Protein AF-A0A518J2B0-F1 (afdb_monomer_lite)

Structure (mmCIF, N/CA/C/O backbone):
data_AF-A0A518J2B0-F1
#
_entry.id   AF-A0A518J2B0-F1
#
loop_
_atom_site.group_PDB
_atom_site.id
_atom_site.type_symbol
_atom_site.label_atom_id
_atom_site.label_alt_id
_atom_site.label_comp_id
_atom_site.label_asym_id
_atom_site.label_entity_id
_atom_site.label_seq_id
_atom_site.pdbx_PDB_ins_code
_atom_site.Cartn_x
_atom_site.Cartn_y
_atom_site.Cartn_z
_atom_site.occupancy
_atom_site.B_iso_or_equiv
_atom_site.auth_seq_id
_atom_site.auth_comp_id
_atom_site.auth_asym_id
_atom_site.auth_atom_id
_atom_site.pdbx_PDB_model_num
ATOM 1 N N . MET A 1 1 ? 20.243 15.653 -19.670 1.00 47.44 1 MET A N 1
ATOM 2 C CA . MET A 1 1 ? 20.766 14.752 -20.719 1.00 47.44 1 MET A CA 1
ATOM 3 C C . MET A 1 1 ? 19.963 13.463 -20.631 1.00 47.44 1 MET A C 1
ATOM 5 O O . MET A 1 1 ? 19.943 12.880 -19.557 1.00 47.44 1 MET A O 1
ATOM 9 N N . LYS A 1 2 ? 19.195 13.078 -21.661 1.00 49.12 2 LYS A N 1
ATOM 10 C CA . LYS A 1 2 ? 18.491 11.784 -21.628 1.00 49.12 2 LYS A CA 1
ATOM 11 C C . LYS A 1 2 ? 19.549 10.689 -21.820 1.00 49.12 2 LYS A C 1
ATOM 13 O O . LYS A 1 2 ? 20.265 10.780 -22.820 1.00 49.12 2 LYS A O 1
ATOM 18 N N . PRO A 1 3 ? 19.703 9.724 -20.898 1.00 59.38 3 PRO A N 1
ATOM 19 C CA . PRO A 1 3 ? 20.620 8.614 -21.119 1.00 59.38 3 PRO A CA 1
ATOM 20 C C . PRO A 1 3 ? 20.181 7.879 -22.389 1.00 59.38 3 PRO A C 1
ATOM 22 O O . PRO A 1 3 ? 19.010 7.526 -22.537 1.00 59.38 3 PRO A O 1
ATOM 25 N N . GLN A 1 4 ? 21.094 7.738 -23.349 1.00 68.12 4 GLN A N 1
ATOM 26 C CA . GLN A 1 4 ? 20.822 6.963 -24.553 1.00 68.12 4 GLN A CA 1
ATOM 27 C C . GLN A 1 4 ? 20.892 5.476 -24.204 1.00 68.12 4 GLN A C 1
ATOM 29 O O . GLN A 1 4 ? 21.781 5.047 -23.472 1.00 68.12 4 GLN A O 1
ATOM 34 N N . MET A 1 5 ? 19.943 4.695 -24.719 1.00 70.00 5 MET A N 1
ATOM 35 C CA . MET A 1 5 ? 19.896 3.249 -24.512 1.00 70.00 5 MET A CA 1
ATOM 36 C C . MET A 1 5 ? 21.063 2.590 -25.261 1.00 70.00 5 MET A C 1
ATOM 38 O O . MET A 1 5 ? 20.993 2.433 -26.481 1.00 70.00 5 MET A O 1
ATOM 42 N N . THR A 1 6 ? 22.128 2.213 -24.551 1.00 77.69 6 THR A N 1
ATOM 43 C CA . THR A 1 6 ? 23.267 1.503 -25.153 1.00 77.69 6 THR A CA 1
ATOM 44 C C . THR A 1 6 ? 22.960 0.005 -25.329 1.00 77.69 6 THR A C 1
ATOM 46 O O . THR A 1 6 ? 22.040 -0.520 -24.684 1.00 77.69 6 THR A O 1
ATOM 49 N N . PRO A 1 7 ? 23.685 -0.718 -26.204 1.00 78.81 7 PRO A N 1
ATOM 50 C CA . PRO A 1 7 ? 23.527 -2.166 -26.367 1.00 78.81 7 PRO A CA 1
ATOM 51 C C . PRO A 1 7 ? 23.732 -2.958 -25.068 1.00 78.81 7 PRO A C 1
ATOM 53 O O . PRO A 1 7 ? 23.043 -3.950 -24.836 1.00 78.81 7 PRO A O 1
ATOM 56 N N . GLU A 1 8 ? 24.630 -2.501 -24.199 1.00 75.12 8 GLU A N 1
ATOM 57 C CA . GLU A 1 8 ? 24.938 -3.118 -22.906 1.00 75.12 8 GLU A CA 1
ATOM 58 C C . GLU A 1 8 ? 23.750 -2.989 -21.950 1.00 75.12 8 GLU A C 1
ATOM 60 O O . GLU A 1 8 ? 23.336 -3.977 -21.344 1.00 75.12 8 GLU A O 1
ATOM 65 N N . ILE A 1 9 ? 23.141 -1.798 -21.890 1.00 73.62 9 ILE A N 1
ATOM 66 C CA . ILE A 1 9 ? 21.917 -1.545 -21.121 1.00 73.62 9 ILE A CA 1
ATOM 67 C C . ILE A 1 9 ? 20.779 -2.438 -21.623 1.00 73.62 9 ILE A C 1
ATOM 69 O O . ILE A 1 9 ? 20.078 -3.061 -20.825 1.00 73.62 9 ILE A O 1
ATOM 73 N N . ARG A 1 10 ? 20.613 -2.541 -22.948 1.00 75.62 10 ARG A N 1
ATOM 74 C CA . ARG A 1 10 ? 19.590 -3.405 -23.549 1.00 75.62 10 ARG A CA 1
ATOM 75 C C . ARG A 1 10 ? 19.818 -4.874 -23.189 1.00 75.62 10 ARG A C 1
ATOM 77 O O . ARG A 1 10 ? 18.890 -5.534 -22.742 1.00 75.62 10 ARG A O 1
ATOM 84 N N . SER A 1 11 ? 21.053 -5.363 -23.310 1.00 77.62 11 SER A N 1
ATOM 85 C CA . SER A 1 11 ? 21.392 -6.745 -22.961 1.00 77.62 11 SER A CA 1
ATOM 86 C C . SER A 1 11 ? 21.177 -7.042 -21.477 1.00 77.62 11 SER A C 1
ATOM 88 O O . SER A 1 11 ? 20.717 -8.130 -21.136 1.00 77.62 11 SER A O 1
ATOM 90 N N . ALA A 1 12 ? 21.494 -6.093 -20.593 1.00 74.12 12 ALA A N 1
ATOM 91 C CA . ALA A 1 12 ? 21.275 -6.246 -19.161 1.00 74.12 12 ALA A CA 1
ATOM 92 C C . ALA A 1 12 ? 19.776 -6.330 -18.837 1.00 74.12 12 ALA A C 1
ATOM 94 O O . ALA A 1 12 ? 19.358 -7.234 -18.121 1.00 74.12 12 ALA A O 1
ATOM 95 N N . LEU A 1 13 ? 18.952 -5.467 -19.437 1.00 72.69 13 LEU A N 1
ATOM 96 C CA . LEU A 1 13 ? 17.498 -5.557 -19.305 1.00 72.69 13 LEU A CA 1
ATOM 97 C C . LEU A 1 13 ? 16.972 -6.899 -19.841 1.00 72.69 13 LEU A C 1
ATOM 99 O O . LEU A 1 13 ? 16.198 -7.566 -19.163 1.00 72.69 13 LEU A O 1
ATOM 103 N N . ASP A 1 14 ? 17.404 -7.351 -21.019 1.00 73.31 14 ASP A N 1
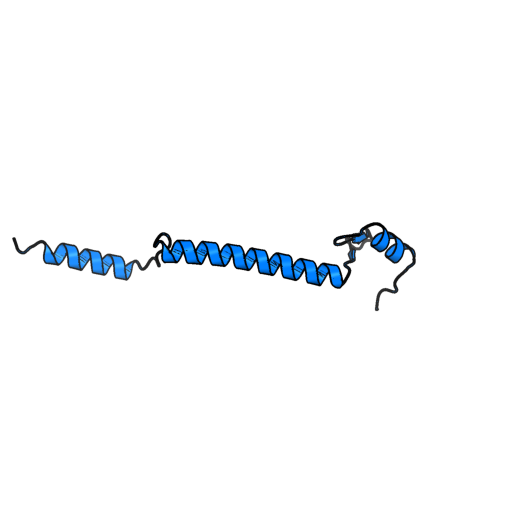ATOM 104 C CA . ASP A 1 14 ? 16.930 -8.614 -21.611 1.00 73.31 14 ASP A CA 1
ATOM 105 C C . ASP A 1 14 ? 17.286 -9.850 -20.767 1.00 73.31 14 ASP A C 1
ATOM 107 O O . ASP A 1 14 ? 16.505 -10.798 -20.698 1.00 73.31 14 ASP A O 1
ATOM 111 N N . LYS A 1 15 ? 18.435 -9.834 -20.079 1.00 74.69 15 LYS A N 1
ATOM 112 C CA . LYS A 1 15 ? 18.877 -10.917 -19.180 1.00 74.69 15 LYS A CA 1
ATOM 113 C C . LYS A 1 15 ? 18.189 -10.905 -17.814 1.00 74.69 15 LYS A C 1
ATOM 115 O O . LYS A 1 15 ? 18.200 -11.927 -17.130 1.00 74.69 15 LYS A O 1
ATOM 120 N N . HIS A 1 16 ? 17.602 -9.778 -17.419 1.00 67.06 16 HIS A N 1
ATOM 121 C CA . HIS A 1 16 ? 16.897 -9.609 -16.152 1.00 67.06 16 HIS A CA 1
ATOM 122 C C . HIS A 1 16 ? 15.402 -9.388 -16.426 1.00 67.06 16 HIS A C 1
ATOM 124 O O . HIS A 1 16 ? 14.957 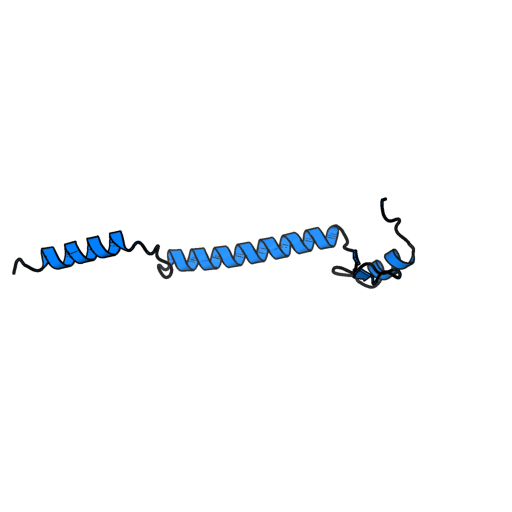-8.253 -16.582 1.00 67.06 16 HIS A O 1
ATOM 130 N N . PRO A 1 17 ? 14.603 -10.468 -16.524 1.00 60.84 17 PRO A N 1
ATOM 131 C CA . PRO A 1 17 ? 13.212 -10.373 -16.959 1.00 60.84 17 PRO A CA 1
ATOM 132 C C . PRO A 1 17 ? 12.302 -9.630 -15.973 1.00 60.84 17 PRO A C 1
ATOM 134 O O . PRO A 1 17 ? 11.240 -9.187 -16.394 1.00 60.84 17 PRO A O 1
ATOM 137 N N . VAL A 1 18 ? 12.701 -9.488 -14.702 1.00 66.31 18 VAL A N 1
ATOM 138 C CA . VAL A 1 18 ? 11.892 -8.859 -13.651 1.00 66.31 18 VAL A CA 1
ATOM 139 C C . VAL A 1 18 ? 12.774 -8.015 -12.728 1.00 66.31 18 VAL A C 1
ATOM 141 O O . VAL A 1 18 ? 13.740 -8.527 -12.156 1.00 66.31 18 VAL A O 1
ATOM 144 N N . GLY A 1 19 ? 12.389 -6.754 -12.527 1.00 64.19 19 GLY A N 1
ATOM 145 C CA . GLY A 1 19 ? 12.908 -5.898 -11.459 1.00 64.19 19 GLY A CA 1
ATOM 146 C C . GLY A 1 19 ? 14.072 -4.973 -11.848 1.00 64.19 19 GLY A C 1
ATOM 147 O O . GLY A 1 19 ? 14.554 -4.987 -12.981 1.00 64.19 19 GLY A O 1
ATOM 148 N N . PRO A 1 20 ? 14.513 -4.116 -10.907 1.00 71.38 20 PRO A N 1
ATOM 149 C CA . PRO A 1 20 ? 15.529 -3.104 -11.165 1.00 71.38 20 PRO A CA 1
ATOM 150 C C . PRO A 1 20 ? 16.899 -3.731 -11.457 1.00 71.38 20 PRO A C 1
ATOM 152 O O . PRO A 1 20 ? 17.442 -4.485 -10.650 1.00 71.38 20 PRO A O 1
ATOM 155 N N . VAL A 1 21 ? 17.500 -3.354 -12.584 1.00 76.75 21 VAL A N 1
ATOM 156 C CA . VAL A 1 21 ? 18.867 -3.728 -12.953 1.00 76.75 21 VAL A CA 1
ATOM 157 C C . VAL A 1 21 ? 19.832 -2.707 -12.376 1.00 76.75 21 VAL A C 1
ATOM 159 O O . VAL A 1 21 ? 19.811 -1.534 -12.751 1.00 76.75 21 VAL A O 1
ATOM 162 N N . ARG A 1 22 ? 20.696 -3.154 -11.468 1.00 75.88 22 ARG A N 1
ATOM 163 C CA . ARG A 1 22 ? 21.785 -2.334 -10.942 1.00 75.88 22 ARG A CA 1
ATOM 164 C C . ARG A 1 22 ? 22.917 -2.258 -11.964 1.00 75.88 22 ARG A C 1
ATOM 166 O O . ARG A 1 22 ? 23.429 -3.283 -12.400 1.00 75.88 22 ARG A O 1
ATOM 173 N N . ILE A 1 23 ? 23.328 -1.042 -12.293 1.00 74.81 23 ILE A N 1
ATOM 174 C CA . ILE A 1 23 ? 24.518 -0.735 -13.076 1.00 74.81 23 ILE A CA 1
ATOM 175 C C . ILE A 1 23 ? 25.482 0.007 -12.161 1.00 74.81 23 ILE A C 1
ATOM 177 O O . ILE A 1 23 ? 25.177 1.089 -11.653 1.00 74.81 23 ILE A O 1
ATOM 181 N N . ASP A 1 24 ? 26.648 -0.588 -11.946 1.00 69.00 24 ASP A N 1
ATOM 182 C CA . ASP A 1 24 ? 27.756 0.099 -11.300 1.00 69.00 24 ASP A CA 1
ATOM 183 C C . ASP A 1 24 ? 28.399 1.023 -12.348 1.00 69.00 24 ASP A C 1
ATOM 185 O O . ASP A 1 24 ? 28.814 0.577 -13.416 1.00 69.00 24 ASP A O 1
ATOM 189 N N . GLY A 1 25 ? 28.379 2.335 -12.103 1.00 61.28 25 GLY A N 1
ATOM 190 C CA . GLY A 1 25 ? 28.964 3.308 -13.024 1.00 61.28 25 GLY A CA 1
ATOM 191 C C . GLY A 1 25 ? 30.492 3.286 -12.959 1.00 61.28 25 GLY A C 1
ATOM 192 O O . GLY A 1 25 ? 31.063 3.291 -11.873 1.00 61.28 25 GLY A O 1
ATOM 193 N N . ASP A 1 26 ? 31.158 3.353 -14.114 1.00 58.44 26 ASP A N 1
ATOM 194 C CA . ASP A 1 26 ? 32.630 3.328 -14.217 1.00 58.44 26 ASP A CA 1
ATOM 195 C C . ASP A 1 26 ? 33.337 4.584 -13.666 1.00 58.44 26 ASP A C 1
ATOM 197 O O . ASP A 1 26 ? 34.564 4.658 -13.644 1.00 58.44 26 ASP A O 1
ATOM 201 N N . THR A 1 27 ? 32.606 5.609 -13.218 1.00 52.22 27 THR A N 1
ATOM 202 C CA . THR A 1 27 ? 33.197 6.879 -12.762 1.00 52.22 27 THR A CA 1
ATOM 203 C C . THR A 1 27 ? 32.488 7.447 -11.534 1.00 52.22 27 THR A C 1
ATOM 205 O O . THR A 1 27 ? 31.657 8.342 -11.637 1.00 52.22 27 THR A O 1
ATOM 208 N N . GLY A 1 28 ? 32.834 6.938 -10.347 1.00 56.31 28 GLY A N 1
ATOM 209 C CA . GLY A 1 28 ? 32.694 7.620 -9.044 1.00 56.31 28 GLY A CA 1
ATOM 210 C C . GLY A 1 28 ? 31.283 7.981 -8.546 1.00 56.31 28 GLY A C 1
ATOM 211 O O . GLY A 1 28 ? 31.145 8.435 -7.412 1.00 56.31 28 GLY A O 1
ATOM 212 N N . GLY A 1 29 ? 30.242 7.786 -9.351 1.00 61.12 29 GLY A N 1
ATOM 213 C CA . GLY A 1 29 ? 28.843 7.898 -8.961 1.00 61.12 29 GLY A CA 1
ATOM 214 C C . GLY A 1 29 ? 28.335 6.549 -8.472 1.00 61.12 29 GLY A C 1
ATOM 215 O O . GLY A 1 29 ? 28.649 5.520 -9.062 1.00 61.12 29 GLY A O 1
ATOM 216 N N . GLY A 1 30 ? 27.577 6.554 -7.376 1.00 64.19 30 GLY A N 1
ATOM 217 C CA . GLY A 1 30 ? 26.999 5.347 -6.789 1.00 64.19 30 GLY A CA 1
ATOM 218 C C . GLY A 1 30 ? 26.123 4.534 -7.759 1.00 64.19 30 GLY A C 1
ATOM 219 O O . GLY A 1 30 ? 25.897 4.933 -8.902 1.00 64.19 30 GLY A O 1
ATOM 220 N N . PRO A 1 31 ? 25.607 3.384 -7.302 1.00 68.81 31 PRO A N 1
ATOM 221 C CA . PRO A 1 31 ? 24.871 2.463 -8.159 1.00 68.81 31 PRO A CA 1
ATOM 222 C C . PRO A 1 31 ? 23.648 3.133 -8.795 1.00 68.81 31 PRO A C 1
ATOM 224 O O . PRO A 1 31 ? 22.829 3.743 -8.104 1.00 68.81 31 PRO A O 1
ATOM 227 N N . VAL A 1 32 ? 23.517 2.988 -10.114 1.00 71.44 32 VAL A N 1
ATOM 228 C CA . VAL A 1 32 ? 22.351 3.439 -10.882 1.00 71.44 32 VAL A CA 1
ATOM 229 C C . VAL A 1 32 ? 21.435 2.245 -11.102 1.00 71.44 32 VAL A C 1
ATOM 231 O O . VAL A 1 32 ? 21.892 1.177 -11.492 1.00 71.44 32 VAL A O 1
ATOM 234 N N . TYR A 1 33 ? 20.136 2.415 -10.875 1.00 73.62 33 TYR A N 1
ATOM 235 C CA . TYR A 1 33 ? 19.147 1.363 -11.098 1.00 73.62 33 TYR A CA 1
ATOM 236 C C . TYR A 1 33 ? 18.306 1.696 -12.329 1.00 73.62 33 TYR A C 1
ATOM 238 O O . TYR A 1 33 ? 17.704 2.767 -12.406 1.00 73.62 33 TYR A O 1
ATOM 246 N N . LEU A 1 34 ? 18.270 0.781 -13.294 1.00 73.94 34 LEU A N 1
ATOM 247 C CA . LEU A 1 34 ? 17.396 0.853 -14.459 1.00 73.94 34 LEU A CA 1
ATOM 248 C C . LEU A 1 34 ? 16.171 -0.023 -14.242 1.00 73.94 34 LEU A C 1
ATOM 250 O O . LEU A 1 34 ? 16.292 -1.180 -13.853 1.00 73.94 34 LEU A O 1
ATOM 254 N N . VAL A 1 35 ? 14.993 0.521 -14.529 1.00 70.56 35 VAL A N 1
ATOM 255 C CA . VAL A 1 35 ? 13.714 -0.174 -14.353 1.00 70.56 35 VAL A CA 1
ATOM 256 C C . VAL A 1 35 ? 12.903 -0.031 -15.634 1.00 70.56 35 VAL A C 1
ATOM 258 O O . VAL A 1 35 ? 12.897 1.044 -16.243 1.00 70.56 35 VAL A O 1
ATOM 261 N N . ARG A 1 36 ? 12.223 -1.099 -16.064 1.00 72.88 36 ARG A N 1
ATOM 262 C CA . ARG A 1 36 ? 11.238 -1.011 -17.149 1.00 72.88 36 ARG A CA 1
ATOM 263 C C . ARG A 1 36 ? 9.969 -0.351 -16.614 1.00 72.88 36 ARG A C 1
ATOM 265 O O . ARG A 1 36 ? 9.577 -0.597 -15.480 1.00 72.88 36 ARG A O 1
ATOM 272 N N . LEU A 1 37 ? 9.302 0.465 -17.429 1.00 69.06 37 LEU A N 1
ATOM 273 C CA . LEU A 1 37 ? 8.040 1.099 -17.020 1.00 69.06 37 LEU A CA 1
ATOM 274 C C . LEU A 1 37 ? 6.968 0.060 -16.642 1.00 69.06 37 LEU A C 1
ATOM 276 O O . LEU A 1 37 ? 6.248 0.266 -15.671 1.00 69.06 37 LEU A O 1
ATOM 280 N N . ASP A 1 38 ? 6.923 -1.077 -17.338 1.00 68.31 38 ASP A N 1
ATOM 281 C CA . ASP A 1 38 ? 5.988 -2.168 -17.030 1.00 68.31 38 ASP A CA 1
ATOM 282 C C . ASP A 1 38 ? 6.268 -2.809 -15.657 1.00 68.31 38 ASP A C 1
ATOM 284 O O . ASP A 1 38 ? 5.340 -3.161 -14.930 1.00 68.31 38 ASP A O 1
ATOM 288 N N . ASP A 1 39 ? 7.539 -2.882 -15.242 1.00 67.25 39 ASP A N 1
ATOM 289 C CA . ASP A 1 39 ? 7.909 -3.348 -13.900 1.00 67.25 39 ASP A CA 1
ATOM 290 C C . ASP A 1 39 ? 7.448 -2.362 -12.816 1.00 67.25 39 ASP A C 1
ATOM 292 O O . ASP A 1 39 ? 7.090 -2.779 -11.717 1.00 67.25 39 ASP A O 1
ATOM 296 N N . ILE A 1 40 ? 7.408 -1.057 -13.116 1.00 67.75 40 ILE A N 1
ATOM 297 C CA . ILE A 1 40 ? 6.891 -0.036 -12.191 1.00 67.75 40 ILE A CA 1
ATOM 298 C C . ILE A 1 40 ? 5.382 -0.205 -11.990 1.00 67.75 40 ILE A C 1
ATOM 300 O O . ILE A 1 40 ? 4.914 -0.109 -10.859 1.00 67.75 40 ILE A O 1
ATOM 304 N N . ALA A 1 41 ? 4.625 -0.500 -13.050 1.00 65.88 41 ALA A N 1
ATOM 305 C CA . ALA A 1 41 ? 3.194 -0.780 -12.929 1.00 65.88 41 ALA A CA 1
ATOM 306 C C . ALA A 1 41 ? 2.931 -2.015 -12.047 1.00 65.88 41 ALA A C 1
ATOM 308 O O . ALA A 1 41 ? 2.062 -1.981 -11.176 1.00 65.88 41 ALA A O 1
ATOM 309 N N . ASN A 1 42 ? 3.740 -3.067 -12.205 1.00 69.69 42 ASN A N 1
ATOM 310 C CA . ASN A 1 42 ? 3.674 -4.259 -11.357 1.00 69.69 42 ASN A CA 1
ATOM 311 C C . ASN A 1 42 ? 4.050 -3.957 -9.896 1.00 69.69 42 ASN A C 1
ATOM 313 O O . ASN A 1 42 ? 3.407 -4.462 -8.977 1.00 69.69 42 ASN A O 1
ATOM 317 N N . LEU A 1 43 ? 5.060 -3.112 -9.666 1.00 69.62 43 LEU A N 1
ATOM 318 C CA . LEU A 1 43 ? 5.443 -2.673 -8.321 1.00 69.62 43 LEU A CA 1
ATOM 319 C C . LEU A 1 43 ? 4.345 -1.843 -7.652 1.00 69.62 43 LEU A C 1
ATOM 321 O O . LEU A 1 43 ? 4.071 -2.059 -6.474 1.00 69.62 43 LEU A O 1
ATOM 325 N N . GLN A 1 44 ? 3.700 -0.936 -8.387 1.00 73.50 44 GLN A N 1
ATOM 326 C CA . GLN A 1 44 ? 2.589 -0.146 -7.860 1.00 73.50 44 GLN A CA 1
ATOM 327 C C . GLN A 1 44 ? 1.430 -1.058 -7.443 1.00 73.50 44 GLN A C 1
ATOM 329 O O . GLN A 1 44 ? 0.958 -0.956 -6.316 1.00 73.50 44 GLN A O 1
ATOM 334 N N . ALA A 1 45 ? 1.051 -2.019 -8.292 1.00 76.25 45 ALA A N 1
ATOM 335 C CA . ALA A 1 45 ? 0.006 -2.988 -7.969 1.00 76.25 45 ALA A CA 1
ATOM 336 C C . ALA A 1 45 ? 0.343 -3.836 -6.727 1.00 76.25 45 ALA A C 1
ATOM 338 O O . ALA A 1 45 ? -0.527 -4.092 -5.896 1.00 76.25 45 ALA A O 1
ATOM 339 N N . LEU A 1 46 ? 1.608 -4.245 -6.567 1.00 76.75 46 LEU A N 1
ATOM 340 C CA . LEU A 1 46 ? 2.071 -4.983 -5.386 1.00 76.75 46 LEU A CA 1
ATOM 341 C C . LEU A 1 46 ? 1.996 -4.144 -4.103 1.00 76.75 46 LEU A C 1
ATOM 343 O O . LEU A 1 46 ? 1.577 -4.651 -3.062 1.00 76.75 46 LEU A O 1
ATOM 347 N N . VAL A 1 47 ? 2.398 -2.872 -4.168 1.00 79.19 47 VAL A N 1
ATOM 348 C CA . VAL A 1 47 ? 2.308 -1.945 -3.030 1.00 79.19 47 VAL A CA 1
ATOM 349 C C . VAL A 1 47 ? 0.849 -1.698 -2.664 1.00 79.19 47 VAL A C 1
ATOM 351 O O . VAL A 1 47 ? 0.493 -1.845 -1.496 1.00 79.19 47 VAL A O 1
ATOM 354 N N . ASP A 1 48 ? 0.005 -1.395 -3.649 1.00 85.75 48 ASP A N 1
ATOM 355 C CA . ASP A 1 48 ? -1.416 -1.122 -3.438 1.00 85.75 48 ASP A CA 1
ATOM 356 C C . ASP A 1 48 ? -2.132 -2.340 -2.830 1.00 85.75 48 ASP A C 1
ATOM 358 O O . ASP A 1 48 ? -2.892 -2.188 -1.875 1.00 85.75 48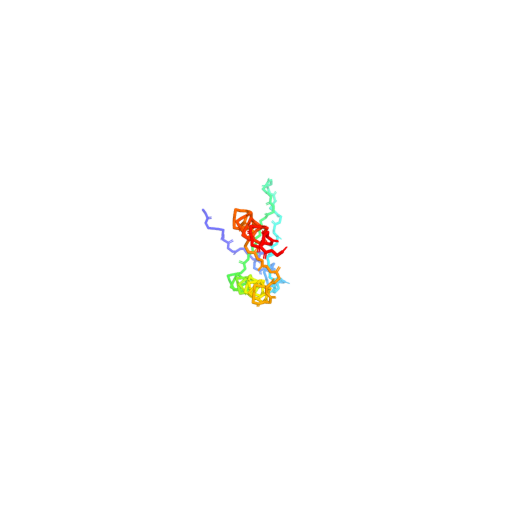 ASP A O 1
ATOM 362 N N . SER A 1 49 ? -1.828 -3.558 -3.302 1.00 84.12 49 SER A N 1
ATOM 363 C CA . SER A 1 49 ? -2.363 -4.805 -2.732 1.00 84.12 49 SER A CA 1
ATOM 364 C C . SER A 1 49 ? -1.972 -4.973 -1.266 1.00 84.12 49 SER A C 1
ATOM 366 O O . SER A 1 49 ? -2.824 -5.251 -0.427 1.00 84.12 49 SER A O 1
ATOM 368 N N . ARG A 1 50 ? -0.693 -4.766 -0.931 1.00 84.00 50 ARG A N 1
ATOM 369 C CA . ARG A 1 50 ? -0.196 -4.935 0.441 1.00 84.00 50 ARG A CA 1
ATOM 370 C C . ARG A 1 50 ? -0.754 -3.880 1.397 1.00 84.00 50 ARG A C 1
ATOM 372 O O . ARG A 1 50 ? -1.022 -4.186 2.556 1.00 84.00 50 ARG A O 1
ATOM 379 N N . VAL A 1 51 ? -0.922 -2.643 0.928 1.00 84.88 51 VAL A N 1
ATOM 380 C CA . VAL A 1 51 ? -1.594 -1.585 1.696 1.00 84.88 51 VAL A CA 1
ATOM 381 C C . VAL A 1 51 ? -3.063 -1.944 1.911 1.00 84.88 51 VAL A C 1
ATOM 383 O O . VAL A 1 51 ? -3.551 -1.822 3.030 1.00 84.88 51 VAL A O 1
ATOM 386 N N . GLY A 1 52 ? -3.751 -2.433 0.876 1.00 86.44 52 GLY A N 1
ATOM 387 C CA . GLY A 1 52 ? -5.137 -2.888 0.976 1.00 86.44 52 GLY A CA 1
ATOM 388 C C . GLY A 1 52 ? -5.325 -4.024 1.984 1.00 86.44 52 GLY A C 1
ATOM 389 O O . GLY A 1 52 ? -6.219 -3.948 2.820 1.00 86.44 52 GLY A O 1
ATOM 390 N N . GLU A 1 53 ? -4.455 -5.036 1.959 1.00 86.44 53 GLU A N 1
ATOM 391 C CA . GLU A 1 53 ? -4.467 -6.146 2.925 1.00 86.44 53 GLU A CA 1
ATOM 392 C C . GLU A 1 53 ? -4.290 -5.653 4.367 1.00 86.44 53 GLU A C 1
ATOM 394 O O . GLU A 1 53 ? -5.074 -6.016 5.241 1.00 86.44 53 GLU A O 1
ATOM 399 N N . ALA A 1 54 ? -3.312 -4.775 4.611 1.00 78.19 54 ALA A N 1
ATOM 400 C CA . ALA A 1 54 ? -3.062 -4.229 5.945 1.00 78.19 54 ALA A CA 1
ATOM 401 C C . ALA A 1 54 ? -4.225 -3.362 6.463 1.00 78.19 54 ALA A C 1
ATOM 403 O O . ALA A 1 54 ? -4.533 -3.384 7.653 1.00 78.19 54 ALA A O 1
ATOM 404 N N . LEU A 1 55 ? -4.879 -2.598 5.581 1.00 83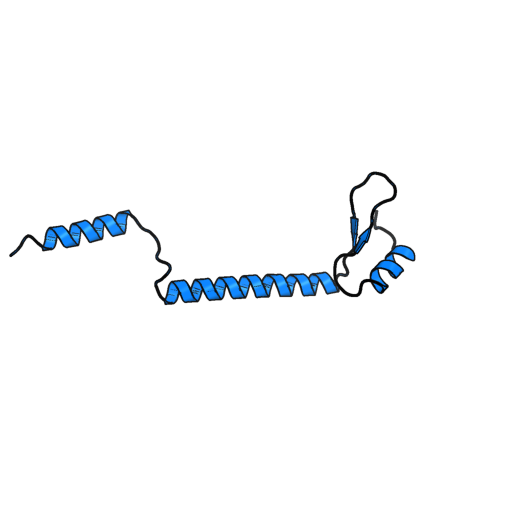.81 55 LEU A N 1
ATOM 405 C CA . LEU A 1 55 ? -6.070 -1.827 5.943 1.00 83.81 55 LEU A CA 1
ATOM 406 C C . LEU A 1 55 ? -7.261 -2.742 6.249 1.00 83.81 55 LEU A C 1
ATOM 408 O O . LEU A 1 55 ? -7.975 -2.489 7.213 1.00 83.81 55 LEU A O 1
ATOM 412 N N . SER A 1 56 ? -7.434 -3.828 5.491 1.00 86.75 56 SER A N 1
ATOM 413 C CA . SER A 1 56 ? -8.483 -4.819 5.753 1.00 86.75 56 SER A CA 1
ATOM 414 C C . SER A 1 56 ? -8.299 -5.501 7.112 1.00 86.75 56 SER A C 1
ATOM 416 O O . SER A 1 56 ? -9.268 -5.668 7.845 1.00 86.75 56 SER A O 1
ATOM 418 N N . GLU A 1 57 ? -7.064 -5.859 7.478 1.00 83.44 57 GLU A N 1
ATOM 419 C CA . GLU A 1 57 ? -6.747 -6.420 8.800 1.00 83.44 57 GLU A CA 1
ATOM 420 C C . GLU A 1 57 ? -7.076 -5.423 9.927 1.00 83.44 57 GLU A C 1
ATOM 422 O O . GLU A 1 57 ? -7.702 -5.784 10.926 1.00 83.44 57 GLU A O 1
ATOM 427 N N . ALA A 1 58 ? -6.734 -4.143 9.740 1.00 77.88 58 ALA A N 1
ATOM 428 C CA . ALA A 1 58 ? -7.063 -3.090 10.697 1.00 77.88 58 ALA A CA 1
ATOM 429 C C . ALA A 1 58 ? -8.583 -2.876 10.840 1.00 77.88 58 ALA A C 1
ATOM 431 O O . ALA A 1 58 ? -9.075 -2.709 11.958 1.00 77.88 58 ALA A O 1
ATOM 432 N N . ASP A 1 59 ? -9.336 -2.918 9.739 1.00 84.25 59 ASP A N 1
ATOM 433 C CA . ASP A 1 59 ? -10.798 -2.811 9.759 1.00 84.25 59 ASP A CA 1
ATOM 434 C C . ASP A 1 59 ? -11.445 -3.997 10.493 1.00 84.25 59 ASP A C 1
ATOM 436 O O . ASP A 1 59 ? -12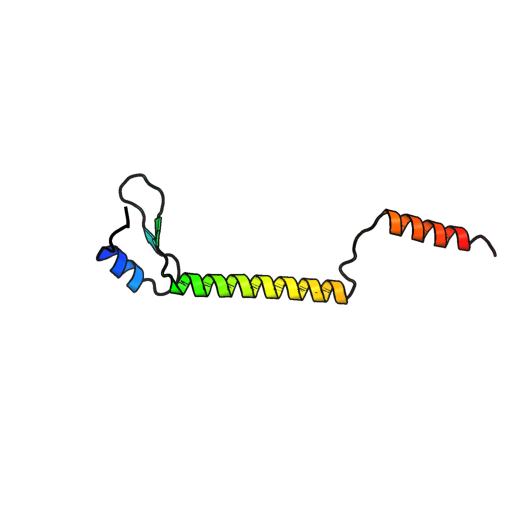.378 -3.805 11.279 1.00 84.25 59 ASP A O 1
ATOM 440 N N . GLU A 1 60 ? -10.931 -5.217 10.308 1.00 86.19 60 GLU A N 1
ATOM 441 C CA . GLU A 1 60 ? -11.379 -6.402 11.049 1.00 86.19 60 GLU A CA 1
ATOM 442 C C . GLU A 1 60 ? -11.092 -6.287 12.552 1.00 86.19 60 GLU A C 1
ATOM 444 O O . GLU A 1 60 ? -11.934 -6.649 13.381 1.00 86.19 60 GLU A O 1
ATOM 449 N N . ASP A 1 61 ? -9.930 -5.752 12.924 1.00 81.00 61 ASP A N 1
ATOM 450 C CA . ASP A 1 61 ? -9.566 -5.493 14.316 1.00 81.00 61 ASP A CA 1
ATOM 451 C C . ASP A 1 61 ? -10.450 -4.422 14.973 1.00 81.00 61 ASP A C 1
ATOM 453 O O . ASP A 1 61 ? -10.825 -4.563 16.145 1.00 81.00 61 ASP A O 1
ATOM 457 N N . ILE A 1 62 ? -10.827 -3.377 14.230 1.00 80.50 62 ILE A N 1
ATOM 458 C CA . ILE A 1 62 ? -11.781 -2.352 14.677 1.00 80.50 62 ILE A CA 1
ATOM 459 C C . ILE A 1 62 ? -13.178 -2.963 14.831 1.00 80.50 62 ILE A C 1
ATOM 461 O O . ILE A 1 62 ? -13.811 -2.795 15.876 1.00 80.50 62 ILE A O 1
ATOM 465 N N . ALA A 1 63 ? -13.656 -3.715 13.835 1.00 80.69 63 ALA A N 1
ATOM 466 C CA . ALA A 1 63 ? -14.972 -4.353 13.865 1.00 80.69 63 ALA A CA 1
ATOM 467 C C . ALA A 1 63 ? -15.100 -5.383 15.001 1.00 80.69 63 ALA A C 1
ATOM 469 O O . ALA A 1 63 ? -16.159 -5.506 15.618 1.00 80.69 63 ALA A O 1
ATOM 470 N N . ALA A 1 64 ? -14.014 -6.090 15.321 1.00 84.00 64 ALA A N 1
ATOM 471 C CA . ALA A 1 64 ? -13.945 -7.012 16.451 1.00 84.00 64 ALA A CA 1
ATOM 472 C C . ALA A 1 64 ? -13.772 -6.313 17.814 1.00 84.00 64 ALA A C 1
ATOM 474 O O . ALA A 1 64 ? -13.721 -6.992 18.843 1.00 84.00 64 ALA A O 1
ATOM 475 N N . GLY A 1 65 ? -13.649 -4.981 17.842 1.00 77.94 65 GLY A N 1
ATOM 476 C CA . GLY A 1 65 ? -13.435 -4.196 19.058 1.00 77.94 65 GLY A CA 1
ATOM 477 C C . GLY A 1 65 ? -12.070 -4.425 19.716 1.00 77.94 65 GLY A C 1
ATOM 478 O O . GLY A 1 65 ? -11.911 -4.131 20.901 1.00 77.94 65 GLY A O 1
ATOM 479 N N . ARG A 1 66 ? -11.092 -4.972 18.979 1.00 78.19 66 ARG A N 1
ATOM 480 C CA . ARG A 1 66 ? -9.712 -5.187 19.455 1.00 78.19 66 ARG A CA 1
ATOM 481 C C . ARG A 1 66 ? -8.906 -3.892 19.445 1.00 78.19 66 ARG A C 1
ATOM 483 O O . ARG A 1 66 ? -8.048 -3.702 20.304 1.00 78.19 66 ARG A O 1
ATOM 490 N N . ILE A 1 67 ? -9.214 -2.996 18.511 1.00 70.81 67 ILE A N 1
ATOM 491 C CA . ILE A 1 67 ? -8.708 -1.626 18.487 1.00 70.81 67 ILE A CA 1
ATOM 492 C C . ILE A 1 67 ? -9.811 -0.711 19.010 1.00 70.81 67 ILE A C 1
ATOM 494 O O . ILE A 1 67 ? -10.917 -0.672 18.477 1.00 70.81 67 ILE A O 1
ATOM 498 N N . VAL A 1 68 ? -9.498 0.039 20.062 1.00 66.00 68 VAL A N 1
ATOM 499 C CA . VAL A 1 68 ? -10.372 1.076 20.611 1.00 66.00 68 VAL A CA 1
ATOM 500 C C . VAL A 1 68 ? -9.625 2.397 20.629 1.00 66.00 68 VAL A C 1
ATOM 502 O O . VAL A 1 68 ? -8.433 2.449 20.940 1.00 66.00 68 VAL A O 1
ATOM 505 N N . GLU A 1 69 ? -10.327 3.480 20.312 1.00 68.81 69 GLU A N 1
ATOM 506 C CA . GLU A 1 69 ? -9.778 4.819 20.472 1.00 68.81 69 GLU A CA 1
ATOM 507 C C . GLU A 1 69 ? -9.550 5.081 21.968 1.00 68.81 69 GLU A C 1
ATOM 509 O O . GLU A 1 69 ? -10.489 5.178 22.765 1.00 68.81 69 GLU A O 1
ATOM 514 N N . TRP A 1 70 ? -8.282 5.158 22.376 1.00 69.56 70 TRP A N 1
ATOM 515 C CA . TRP A 1 70 ? -7.934 5.454 23.759 1.00 69.56 70 TRP A CA 1
ATOM 516 C C . TRP A 1 70 ? -8.233 6.925 24.067 1.00 69.56 70 TRP A C 1
ATOM 518 O O . TRP A 1 70 ? -7.418 7.812 23.816 1.00 69.56 70 TRP A O 1
ATOM 528 N N . ASN A 1 71 ? -9.405 7.177 24.654 1.00 79.00 71 ASN A N 1
ATOM 529 C CA . ASN A 1 71 ? -9.777 8.483 25.185 1.00 79.00 71 ASN A CA 1
ATOM 530 C C . ASN A 1 71 ? -9.710 8.474 26.728 1.00 79.00 71 ASN A C 1
ATOM 532 O O . ASN A 1 71 ? -10.653 8.028 27.396 1.00 79.00 71 ASN A O 1
ATOM 536 N N . PRO A 1 72 ? -8.617 8.981 27.327 1.00 78.12 72 PRO A N 1
ATOM 537 C CA . PRO A 1 72 ? -8.424 8.938 28.774 1.00 78.12 72 PRO A CA 1
ATOM 538 C C . PRO A 1 72 ? -9.469 9.754 29.547 1.00 78.12 72 PRO A C 1
ATOM 540 O O . PRO A 1 72 ? -9.802 9.401 30.680 1.00 78.12 72 PRO A O 1
ATOM 543 N N . ASP A 1 73 ? -10.024 10.815 28.963 1.00 82.56 73 ASP A N 1
ATOM 544 C CA . ASP A 1 73 ? -11.029 11.644 29.632 1.00 82.56 73 ASP A CA 1
ATOM 545 C C . ASP A 1 73 ? -12.418 11.003 29.599 1.00 82.56 73 ASP A C 1
ATOM 547 O O . ASP A 1 73 ? -13.139 11.051 30.603 1.00 82.56 73 ASP A O 1
ATOM 551 N N . ALA A 1 74 ? -12.759 10.316 28.504 1.00 77.56 74 ALA A N 1
ATOM 552 C CA . ALA A 1 74 ? -13.950 9.474 28.438 1.00 77.56 74 ALA A CA 1
ATOM 553 C C . ALA A 1 74 ? -13.880 8.342 29.474 1.00 77.56 74 ALA A C 1
ATOM 555 O O . ALA A 1 74 ? -14.843 8.147 30.213 1.00 77.56 74 ALA A O 1
ATOM 556 N N . MET A 1 75 ? -12.726 7.677 29.614 1.00 76.31 75 MET A N 1
ATOM 557 C CA . MET A 1 75 ? -12.520 6.615 30.610 1.00 76.31 75 MET A CA 1
ATOM 558 C C . MET A 1 75 ? -12.605 7.132 32.052 1.00 76.31 75 MET A C 1
ATOM 560 O O . MET A 1 75 ? -13.243 6.503 32.897 1.00 76.31 75 MET A O 1
ATOM 564 N N . LYS A 1 76 ? -12.039 8.313 32.346 1.00 83.00 76 LYS A N 1
ATOM 565 C CA . LYS A 1 76 ? -12.191 8.964 33.662 1.00 83.00 76 LYS A CA 1
ATOM 566 C C . LYS A 1 76 ? -13.647 9.320 33.961 1.00 83.00 76 LYS A C 1
ATOM 568 O O . LYS A 1 76 ? -14.078 9.174 35.102 1.00 83.00 76 LYS A O 1
ATOM 573 N N . ARG A 1 77 ? -14.403 9.805 32.970 1.00 79.50 77 ARG A N 1
ATOM 574 C CA . ARG A 1 77 ? -15.832 10.122 33.127 1.00 79.50 77 ARG A CA 1
ATOM 575 C C . ARG A 1 77 ? -16.652 8.861 33.410 1.00 79.50 77 ARG A C 1
ATOM 577 O O . ARG A 1 77 ? -17.382 8.852 34.392 1.00 79.50 77 ARG A O 1
ATOM 584 N N . LEU A 1 78 ? -16.441 7.798 32.636 1.00 75.31 78 LEU A N 1
ATOM 585 C CA . LEU A 1 78 ? -17.115 6.504 32.797 1.00 75.31 78 LEU A CA 1
ATOM 586 C C . LEU A 1 78 ? -16.798 5.860 34.157 1.00 75.31 78 LEU A C 1
ATOM 588 O O . LEU A 1 78 ? -17.682 5.335 34.831 1.00 75.31 78 LEU A O 1
ATOM 592 N N . GLY A 1 79 ? -15.541 5.967 34.604 1.00 76.81 79 GLY A N 1
ATOM 593 C CA . GLY A 1 79 ? -15.135 5.580 35.953 1.00 76.81 79 GLY A CA 1
ATOM 594 C C . GLY A 1 79 ? -15.889 6.368 37.025 1.00 76.81 79 GLY A C 1
ATOM 595 O O . GLY A 1 79 ? -16.500 5.767 37.904 1.00 76.81 79 GLY A O 1
ATOM 596 N N . ARG A 1 80 ? -15.912 7.705 36.934 1.00 80.44 80 ARG A N 1
ATOM 597 C CA . ARG A 1 80 ? -16.639 8.555 37.894 1.00 80.44 80 ARG A CA 1
ATOM 598 C C . ARG A 1 80 ? -18.131 8.235 37.953 1.00 80.44 80 ARG A C 1
ATOM 600 O O . ARG A 1 80 ? -18.646 8.129 39.054 1.00 80.44 80 ARG A O 1
ATOM 607 N N . GLU A 1 81 ? -18.787 8.028 36.813 1.00 76.19 81 GLU A N 1
ATOM 608 C CA . GLU A 1 81 ? -20.214 7.673 36.738 1.00 76.19 81 GLU A CA 1
ATOM 609 C C . GLU A 1 81 ? -20.511 6.322 37.408 1.00 76.19 81 GLU A C 1
ATOM 611 O O . GLU A 1 81 ? -21.471 6.195 38.169 1.00 76.19 81 GLU A O 1
ATOM 616 N N . ARG A 1 82 ? -19.643 5.324 3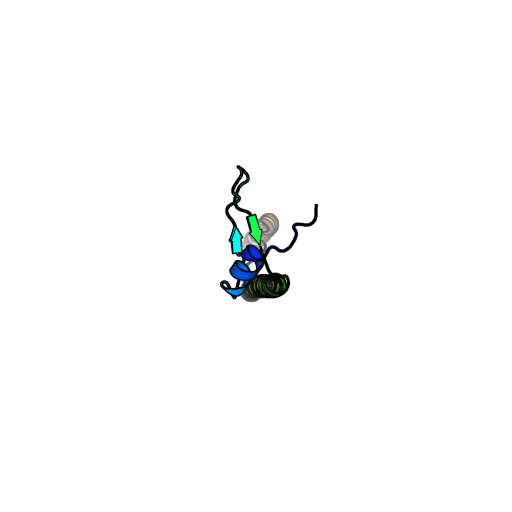7.194 1.00 71.69 82 ARG A N 1
ATOM 617 C CA . ARG A 1 82 ? -19.767 3.996 37.813 1.00 71.69 82 ARG A CA 1
ATOM 618 C C . ARG A 1 82 ? -19.572 4.041 39.333 1.00 71.69 82 ARG A C 1
ATOM 620 O O . ARG A 1 82 ? -20.285 3.349 40.058 1.00 71.69 82 ARG A O 1
ATOM 627 N N . PHE A 1 83 ? -18.649 4.869 39.822 1.00 64.12 83 PHE A N 1
ATOM 628 C CA . PHE A 1 83 ? -18.409 5.037 41.260 1.00 64.12 83 PHE A CA 1
ATOM 629 C C . PHE A 1 83 ? -19.427 5.966 41.940 1.00 64.12 83 PHE A C 1
ATOM 631 O O . PHE A 1 83 ? -19.764 5.726 43.092 1.00 64.12 83 PHE A O 1
ATOM 638 N N . SER A 1 84 ? -19.990 6.958 41.243 1.00 66.50 84 SER A N 1
ATOM 639 C CA . SER A 1 84 ? -21.042 7.828 41.793 1.00 66.50 84 SER A CA 1
ATOM 640 C C . SER A 1 84 ? -22.425 7.170 41.855 1.00 66.50 84 SER A C 1
ATOM 642 O O . SER A 1 84 ? -23.286 7.638 42.592 1.00 66.50 84 SER A O 1
ATOM 644 N N . GLY A 1 85 ? -22.661 6.109 41.075 1.00 57.00 85 GLY A N 1
ATOM 645 C CA . GLY A 1 85 ? -23.911 5.338 41.098 1.00 57.00 85 GLY A CA 1
ATOM 646 C C . GLY A 1 85 ? -23.933 4.176 42.099 1.00 57.00 85 GLY A C 1
ATOM 647 O O . GLY A 1 85 ? -24.987 3.587 42.302 1.00 57.00 85 GLY A O 1
ATOM 648 N N . SER A 1 86 ? -22.794 3.841 42.716 1.00 56.19 86 SER A N 1
ATOM 649 C CA . SER A 1 86 ? -22.667 2.701 43.643 1.00 56.19 86 SER A CA 1
ATOM 650 C C . SER A 1 86 ? -22.891 3.074 45.118 1.00 56.19 86 SER A C 1
ATOM 652 O O . SER A 1 86 ? -22.781 2.208 45.975 1.00 56.19 86 SER A O 1
ATOM 654 N N . ASP A 1 87 ? -23.210 4.341 45.405 1.00 54.25 87 ASP A N 1
ATOM 655 C CA . ASP A 1 87 ? -23.356 4.894 46.766 1.00 54.25 87 ASP A CA 1
ATOM 656 C C . ASP A 1 87 ? -24.832 5.123 47.171 1.00 54.25 87 ASP A C 1
ATOM 658 O O . ASP A 1 87 ? -25.142 5.881 48.087 1.00 54.25 87 ASP A O 1
ATOM 662 N N . GLN A 1 88 ? -25.769 4.471 46.472 1.00 52.25 88 GLN A N 1
ATOM 663 C CA . GLN A 1 88 ? -27.178 4.371 46.873 1.00 52.25 88 GLN A CA 1
ATOM 664 C C . GLN A 1 88 ? -27.563 2.893 47.027 1.00 52.25 88 GLN A C 1
ATOM 666 O O . GLN A 1 88 ? -28.198 2.309 46.149 1.00 52.25 88 GLN A O 1
ATOM 671 N N . GLY A 1 89 ? -27.141 2.290 48.139 1.00 46.03 89 GLY A N 1
ATOM 672 C CA . GLY A 1 89 ? -27.504 0.937 48.563 1.00 46.03 89 GLY A CA 1
ATOM 673 C C . GLY A 1 89 ? -27.147 0.704 50.019 1.00 46.03 89 GLY A C 1
ATOM 674 O O . GLY A 1 89 ? -25.934 0.633 50.299 1.00 46.03 89 GLY A O 1
#

Secondary structure (DSSP, 8-state):
-PPP--HHHHHHHHH--SSPEEE--SSS---EEE--HHHHHHHHHHHHHHHHHHHHHHHHHHHTT-S----HHHHHHHHHHHHHTSS--

pLDDT: mean 72.18, std 9.52, range [46.03, 86.75]

Foldseek 3Di:
DPDDCDPVNVVQCVVVVADWRWDQDPPDDGIDTDDDPVNVVVVVVVVVVVVVVVVVVVVVCVVVVVDDDDDPVVVVVVVCVVVVVVPPD

Organism: NCBI:txid2527990

Sequence (89 aa):
MKPQMTPEIRSALDKHPVGPVRIDGDTGGGPVYLVRLDDIANLQALVDSRVGEALSEADEDIAAGRIVEWNPDAMKRLGRERFSGSDQG

Radius of gyration: 28.09 Å; chains: 1; bounding box: 61×26×75 Å